Protein AF-A0A662FTA1-F1 (afdb_monomer_lite)

Radius of gyration: 18.42 Å; chains: 1; bounding box: 36×45×40 Å

pLDDT: mean 90.18, std 12.6, range [36.84, 98.56]

Structure (mmCIF, N/CA/C/O backbone):
data_AF-A0A662FTA1-F1
#
_entry.id   AF-A0A662FTA1-F1
#
loop_
_atom_site.group_PDB
_atom_site.id
_atom_site.type_symbol
_atom_site.label_atom_id
_atom_site.label_alt_id
_atom_site.label_comp_id
_atom_site.label_asym_id
_atom_site.label_entity_id
_atom_site.label_seq_id
_atom_site.pdbx_PDB_ins_code
_atom_site.Cartn_x
_atom_site.Cartn_y
_atom_site.Cartn_z
_atom_site.occupancy
_atom_site.B_iso_or_equiv
_atom_site.auth_seq_id
_atom_site.auth_comp_id
_atom_site.auth_asym_id
_atom_site.auth_atom_id
_atom_site.pdbx_PDB_model_num
ATOM 1 N N . MET A 1 1 ? -20.095 -30.021 5.613 1.00 36.84 1 MET A N 1
ATOM 2 C CA . MET A 1 1 ? -18.694 -29.685 5.271 1.00 36.84 1 MET A CA 1
ATOM 3 C C . MET A 1 1 ? -18.689 -28.306 4.636 1.00 36.84 1 MET A C 1
ATOM 5 O O . MET A 1 1 ? -19.484 -28.054 3.738 1.00 36.84 1 MET A O 1
ATOM 9 N N . SER A 1 2 ? -17.959 -27.379 5.250 1.00 44.38 2 SER A N 1
ATOM 10 C CA . SER A 1 2 ? -18.121 -25.930 5.116 1.00 44.38 2 SER A CA 1
ATOM 11 C C . SER A 1 2 ? -17.813 -25.423 3.706 1.00 44.38 2 SER A C 1
ATOM 13 O O . SER A 1 2 ? -16.732 -25.629 3.166 1.00 44.38 2 SER A O 1
ATOM 15 N N . LYS A 1 3 ? -18.778 -24.705 3.123 1.00 49.00 3 LYS A N 1
ATOM 16 C CA . LYS A 1 3 ? -18.574 -23.898 1.919 1.00 49.00 3 LYS A CA 1
ATOM 17 C C . LYS A 1 3 ? -17.604 -22.771 2.271 1.00 49.00 3 LYS A C 1
ATOM 19 O O . LYS A 1 3 ? -17.977 -21.851 2.999 1.00 49.00 3 LYS A O 1
ATOM 24 N N . ILE A 1 4 ? -16.372 -22.841 1.777 1.00 54.97 4 ILE A N 1
ATOM 25 C CA . ILE A 1 4 ? -15.437 -21.716 1.816 1.00 54.97 4 ILE A CA 1
ATOM 26 C C . ILE A 1 4 ? -16.084 -20.591 1.000 1.00 54.97 4 ILE A C 1
ATOM 28 O O . ILE A 1 4 ? -16.143 -20.650 -0.225 1.00 54.97 4 ILE A O 1
ATOM 32 N N . LYS A 1 5 ? -16.627 -19.570 1.670 1.00 53.84 5 LYS A N 1
ATOM 33 C CA . LYS A 1 5 ? -16.958 -18.301 1.015 1.00 53.84 5 LYS A CA 1
ATOM 34 C C . LYS A 1 5 ? -15.632 -17.592 0.737 1.00 53.84 5 LYS A C 1
ATOM 36 O O . LYS A 1 5 ? -15.193 -16.784 1.554 1.00 53.84 5 LYS A O 1
ATOM 41 N N . SER A 1 6 ? -14.977 -17.914 -0.378 1.00 57.22 6 SER A N 1
ATOM 42 C CA . SER A 1 6 ? -13.753 -17.233 -0.817 1.00 57.22 6 SER A CA 1
ATOM 43 C C . SER A 1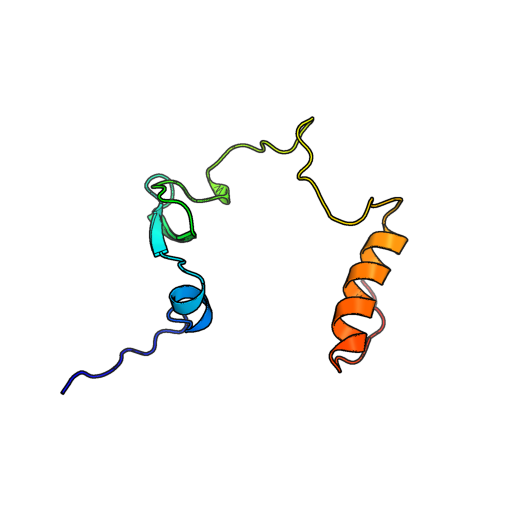 6 ? -14.108 -15.837 -1.332 1.00 57.22 6 SER A C 1
ATOM 45 O O . SER A 1 6 ? -14.196 -15.571 -2.528 1.00 57.22 6 SER A O 1
ATOM 47 N N . THR A 1 7 ? -14.410 -14.926 -0.413 1.00 72.38 7 THR A N 1
ATOM 48 C CA . THR A 1 7 ? -14.478 -13.506 -0.754 1.00 72.38 7 THR A CA 1
ATOM 49 C C . THR A 1 7 ? -13.071 -13.037 -1.109 1.00 72.38 7 THR A C 1
ATOM 51 O O . THR A 1 7 ? -12.136 -13.445 -0.424 1.00 72.38 7 THR A O 1
ATOM 54 N N . ILE A 1 8 ? -12.930 -12.111 -2.062 1.00 76.94 8 ILE A N 1
ATOM 55 C CA . ILE A 1 8 ? -11.651 -11.475 -2.454 1.00 76.94 8 ILE A CA 1
ATOM 56 C C . ILE A 1 8 ? -10.852 -10.860 -1.287 1.00 76.94 8 ILE A C 1
ATOM 58 O O . ILE A 1 8 ? -9.711 -10.452 -1.452 1.00 76.94 8 ILE A O 1
ATOM 62 N N . TYR A 1 9 ? -11.461 -10.757 -0.106 1.00 81.75 9 TYR A N 1
ATOM 63 C CA . TYR A 1 9 ? -10.846 -10.222 1.099 1.00 81.75 9 TYR A CA 1
ATOM 64 C C . TYR A 1 9 ? -10.045 -11.251 1.896 1.00 81.75 9 TYR A C 1
ATOM 66 O O . TYR A 1 9 ? -9.231 -10.838 2.711 1.00 81.75 9 TYR A O 1
ATOM 74 N N . TRP A 1 10 ? -10.272 -12.555 1.715 1.00 83.12 10 TRP A N 1
ATOM 75 C CA . TRP A 1 10 ? -9.513 -13.585 2.426 1.00 83.12 10 TRP A CA 1
ATOM 76 C C . TRP A 1 10 ? -8.275 -13.943 1.612 1.00 83.12 10 TRP A C 1
ATOM 78 O O . TRP A 1 10 ? -8.377 -14.610 0.588 1.00 83.12 10 TRP A O 1
ATOM 88 N N . ILE A 1 11 ? -7.126 -13.449 2.070 1.00 88.12 11 ILE A N 1
ATOM 89 C CA . ILE A 1 11 ? -5.823 -13.619 1.428 1.00 88.12 11 ILE A CA 1
ATOM 90 C C . ILE A 1 11 ? -4.943 -14.418 2.390 1.00 88.12 11 ILE A C 1
ATOM 92 O O . ILE A 1 11 ? -4.745 -13.988 3.528 1.00 88.12 11 ILE A O 1
ATOM 96 N N . ASP A 1 12 ? -4.405 -15.554 1.945 1.00 90.94 12 ASP A N 1
ATOM 97 C CA . ASP A 1 12 ? -3.605 -16.443 2.804 1.00 90.94 12 ASP A CA 1
ATOM 98 C C . ASP A 1 12 ? -2.389 -15.726 3.401 1.00 90.94 12 ASP A C 1
ATOM 100 O O . ASP A 1 12 ? -2.145 -15.835 4.602 1.00 90.94 12 ASP A O 1
ATOM 104 N N . LEU A 1 13 ? -1.734 -14.859 2.617 1.00 92.75 13 LEU A N 1
ATOM 105 C CA . LEU A 1 13 ? -0.631 -14.008 3.077 1.00 92.75 13 LEU A CA 1
ATOM 106 C C . LEU A 1 13 ? -0.986 -13.220 4.347 1.00 92.75 13 LEU A C 1
ATOM 108 O O . LEU A 1 13 ? -0.150 -13.062 5.229 1.00 92.75 13 LEU A O 1
ATOM 112 N N . PHE A 1 14 ? -2.213 -12.709 4.462 1.00 93.44 14 PHE A N 1
ATOM 113 C CA . PHE A 1 14 ? -2.618 -11.930 5.632 1.00 93.44 14 PHE A CA 1
ATOM 114 C C . PHE A 1 14 ? -2.688 -12.805 6.876 1.00 93.44 14 PHE A C 1
ATOM 116 O O . PHE A 1 14 ? -2.155 -12.425 7.916 1.00 93.44 14 PHE A O 1
ATOM 123 N N . LYS A 1 15 ? -3.255 -14.006 6.754 1.00 88.69 15 LYS A N 1
ATOM 124 C CA . LYS A 1 15 ? -3.285 -14.977 7.848 1.00 88.69 15 LYS A CA 1
ATOM 125 C C . LYS A 1 15 ? -1.871 -15.408 8.243 1.00 88.69 15 LYS A C 1
ATOM 127 O O . LYS A 1 15 ? -1.537 -15.388 9.423 1.00 88.69 15 LYS A O 1
ATOM 132 N N . GLU A 1 16 ? -1.040 -15.757 7.264 1.00 94.50 16 GLU A N 1
ATOM 133 C CA . GLU A 1 16 ? 0.345 -16.195 7.479 1.00 94.50 16 GLU A CA 1
ATOM 134 C C . GLU A 1 16 ? 1.212 -15.115 8.136 1.00 94.50 16 GLU A C 1
ATOM 136 O O . GLU A 1 16 ? 2.088 -15.423 8.941 1.00 94.50 16 GLU A O 1
ATOM 141 N N . ARG A 1 17 ? 0.966 -13.841 7.812 1.00 95.69 17 ARG A N 1
ATOM 142 C CA . ARG A 1 17 ? 1.714 -12.695 8.347 1.00 95.69 17 ARG A CA 1
ATOM 143 C C . ARG A 1 17 ? 1.074 -12.065 9.591 1.00 95.69 17 ARG A C 1
ATOM 145 O O . ARG A 1 17 ? 1.545 -11.020 10.029 1.00 95.69 17 ARG A O 1
ATOM 152 N N . GLY A 1 18 ? 0.034 -12.679 10.163 1.00 95.19 18 GLY A N 1
ATOM 153 C CA . GLY A 1 18 ? -0.577 -12.241 11.424 1.00 95.19 18 GLY A CA 1
ATOM 154 C C . GLY A 1 18 ? -1.480 -11.008 11.320 1.00 95.19 18 GLY A C 1
ATOM 155 O O . GLY A 1 18 ? -1.720 -10.334 12.318 1.00 95.19 18 GLY A O 1
ATOM 156 N N . PHE A 1 19 ? -1.986 -10.691 10.130 1.00 96.06 19 PHE A N 1
ATOM 157 C CA . PHE A 1 19 ? -2.974 -9.631 9.961 1.00 96.06 19 PHE A CA 1
ATOM 158 C C . PHE A 1 19 ? -4.351 -10.085 10.451 1.00 96.06 19 PHE A C 1
ATOM 160 O O . PHE A 1 19 ? -4.843 -11.161 10.105 1.00 96.06 19 PHE A O 1
ATOM 167 N N . ASN A 1 20 ? -5.018 -9.191 11.172 1.00 94.31 20 ASN A N 1
ATOM 168 C CA . ASN A 1 20 ? -6.395 -9.329 11.616 1.00 94.31 20 ASN A CA 1
ATOM 169 C C . ASN A 1 20 ? -7.294 -8.342 10.866 1.00 94.31 20 ASN A C 1
ATOM 171 O O . ASN A 1 20 ? -6.865 -7.25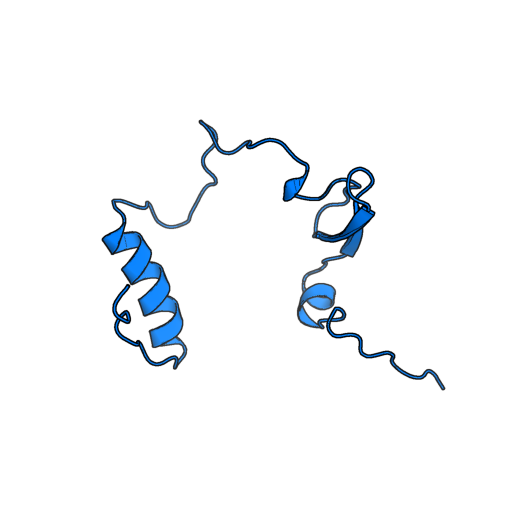8 10.458 1.00 94.31 20 ASN A O 1
ATOM 175 N N . ARG A 1 21 ? -8.560 -8.722 10.674 1.00 94.38 21 ARG A N 1
ATOM 176 C CA . ARG A 1 21 ? -9.556 -7.886 9.998 1.00 94.38 21 ARG A CA 1
ATOM 177 C C . ARG A 1 21 ? -10.439 -7.185 11.022 1.00 94.38 21 ARG A C 1
ATOM 179 O O . ARG A 1 21 ? -11.168 -7.842 11.760 1.00 94.38 21 ARG A O 1
ATOM 186 N N . PHE A 1 22 ? -10.444 -5.858 10.992 1.00 95.69 22 PHE A N 1
ATOM 187 C CA . PHE A 1 22 ? -11.217 -5.006 11.897 1.00 95.69 22 PHE A CA 1
ATOM 188 C C . PHE A 1 22 ? -12.259 -4.186 11.133 1.00 95.69 22 PHE A C 1
ATOM 190 O O . PHE A 1 22 ? -12.197 -4.062 9.906 1.00 95.69 22 PHE A O 1
ATOM 197 N N . LYS A 1 23 ? -13.222 -3.606 11.857 1.00 97.38 23 LYS A N 1
ATOM 198 C CA . LYS A 1 23 ? -14.181 -2.625 11.331 1.00 97.38 23 LYS A CA 1
ATOM 199 C C . LYS A 1 23 ? -13.926 -1.278 11.999 1.00 97.38 23 LYS A C 1
ATOM 201 O O . LYS A 1 23 ? -13.976 -1.184 13.219 1.00 97.38 23 LYS A O 1
ATOM 206 N N . CYS A 1 24 ? -13.666 -0.242 11.205 1.00 98.19 24 CYS A N 1
ATOM 207 C CA . CYS A 1 24 ? -13.373 1.093 11.719 1.00 98.19 24 CYS A CA 1
ATOM 208 C C . CYS A 1 24 ? -14.607 1.701 12.398 1.00 98.19 24 CYS A C 1
ATOM 210 O O . CYS A 1 24 ? -15.656 1.817 11.758 1.00 98.19 24 CYS A O 1
ATOM 212 N N . ARG A 1 25 ? -14.484 2.165 13.649 1.00 98.31 25 ARG A N 1
ATOM 213 C CA . ARG A 1 25 ? -15.605 2.790 14.372 1.00 98.31 25 ARG A CA 1
ATOM 214 C C . ARG A 1 25 ? -16.030 4.151 13.810 1.00 98.31 25 ARG A C 1
ATOM 216 O O . ARG A 1 25 ? -17.157 4.565 14.040 1.00 98.31 25 ARG A O 1
ATOM 223 N N . ARG A 1 26 ? -15.143 4.855 13.089 1.00 97.88 26 ARG A N 1
ATOM 224 C CA . ARG A 1 26 ? -15.419 6.192 12.521 1.00 97.88 26 ARG A CA 1
ATOM 225 C C . ARG A 1 26 ? -16.131 6.132 11.173 1.00 97.88 26 ARG A C 1
ATOM 227 O O . ARG A 1 26 ? -17.122 6.821 10.985 1.00 97.88 26 ARG A O 1
ATOM 234 N N . CYS A 1 27 ? -15.632 5.323 10.236 1.00 97.94 27 CYS A N 1
ATOM 235 C CA . CYS A 1 27 ? -16.159 5.280 8.865 1.00 97.94 27 CYS A CA 1
ATOM 236 C C . CYS A 1 27 ? -16.896 3.978 8.512 1.00 97.94 27 CYS A C 1
ATOM 238 O O . CYS A 1 27 ? -17.417 3.849 7.407 1.00 97.94 27 CYS A O 1
ATOM 240 N N . GLY A 1 28 ? -16.906 2.981 9.403 1.00 97.19 28 GLY A N 1
ATOM 241 C CA . GLY A 1 28 ? -17.597 1.705 9.199 1.00 97.19 28 GLY A CA 1
ATOM 242 C C . GLY A 1 28 ? -16.943 0.744 8.198 1.00 97.19 28 GLY A C 1
ATOM 243 O O . GLY A 1 28 ? -17.428 -0.381 8.055 1.00 97.19 28 GLY A O 1
ATOM 244 N N . ARG A 1 29 ? -15.855 1.139 7.519 1.00 96.56 29 ARG A N 1
ATOM 245 C CA . ARG A 1 29 ? -15.125 0.291 6.559 1.00 96.56 29 ARG A CA 1
ATOM 246 C C . ARG A 1 29 ? -14.328 -0.802 7.270 1.00 96.56 29 ARG A C 1
ATOM 248 O O . ARG A 1 29 ? -13.824 -0.599 8.375 1.00 96.56 29 ARG A O 1
ATOM 255 N N . TYR A 1 30 ? -14.182 -1.947 6.607 1.00 94.88 30 TYR A N 1
ATOM 256 C CA . TYR A 1 30 ? -13.284 -3.009 7.056 1.00 94.88 30 TYR A CA 1
ATOM 257 C C . TYR A 1 30 ? -11.856 -2.741 6.590 1.00 94.88 30 TYR A C 1
ATOM 259 O O . TYR A 1 30 ? -11.656 -2.305 5.458 1.00 94.88 30 TYR A O 1
ATOM 267 N N . PHE A 1 31 ? -10.877 -3.051 7.433 1.00 95.62 31 PHE A N 1
ATOM 268 C CA . PHE A 1 31 ? -9.456 -2.920 7.114 1.00 95.62 31 PHE A CA 1
ATOM 269 C C . PHE A 1 31 ? -8.649 -4.050 7.762 1.00 95.62 31 PHE A C 1
ATOM 271 O O . PHE A 1 31 ? -9.142 -4.736 8.660 1.00 95.62 31 PHE A O 1
ATOM 278 N N . TRP A 1 32 ? -7.427 -4.251 7.275 1.00 95.38 32 TRP A N 1
ATOM 279 C CA . TRP A 1 32 ? -6.482 -5.237 7.794 1.00 95.38 32 TRP A CA 1
ATOM 280 C C . TRP A 1 32 ? -5.372 -4.533 8.568 1.00 95.38 32 TRP A C 1
ATOM 282 O O . TRP A 1 32 ? -4.869 -3.506 8.116 1.00 95.38 32 TRP A O 1
ATOM 292 N N . SER A 1 33 ? -5.001 -5.074 9.724 1.00 95.81 33 SER A N 1
ATOM 293 C CA . SER A 1 33 ? -3.920 -4.548 10.561 1.00 95.81 33 SER A CA 1
ATOM 294 C C . SER A 1 33 ? -3.236 -5.684 11.313 1.00 95.81 33 SER A C 1
ATOM 296 O O . SER A 1 33 ? -3.890 -6.657 11.687 1.00 95.81 33 SER A O 1
ATOM 298 N N . ILE A 1 34 ? -1.926 -5.565 11.526 1.00 95.88 34 ILE A N 1
ATOM 299 C CA . ILE A 1 34 ? -1.184 -6.455 12.431 1.00 95.88 34 ILE A CA 1
ATOM 300 C C . ILE A 1 34 ? -1.483 -6.054 13.880 1.00 95.88 34 ILE A C 1
ATOM 302 O O . ILE A 1 34 ? -1.808 -6.899 14.706 1.00 95.88 34 ILE A O 1
ATOM 306 N N . GLU A 1 35 ? -1.425 -4.753 14.171 1.00 95.38 35 GLU A N 1
ATOM 307 C CA . GLU A 1 35 ? -1.757 -4.206 15.485 1.00 95.38 35 GLU A CA 1
ATOM 308 C C . GLU A 1 35 ? -3.272 -4.165 15.695 1.00 95.38 35 GLU A C 1
ATOM 310 O O . GLU A 1 35 ? -4.035 -3.834 14.779 1.00 95.38 35 GLU A O 1
ATOM 315 N N . GLU A 1 36 ? -3.706 -4.459 16.918 1.00 96.00 36 GLU A N 1
ATOM 316 C CA . GLU A 1 36 ? -5.104 -4.329 17.314 1.00 96.00 36 GLU A CA 1
ATOM 317 C C . GLU A 1 36 ? -5.514 -2.851 17.367 1.00 96.00 36 GLU A C 1
ATOM 319 O O . GLU A 1 36 ? -4.913 -2.038 18.069 1.00 96.00 36 GLU A O 1
ATOM 324 N N . THR A 1 37 ? -6.539 -2.479 16.597 1.00 95.88 37 THR A N 1
ATOM 325 C CA . THR A 1 37 ? -7.050 -1.105 16.566 1.00 95.88 37 THR A CA 1
ATOM 326 C C . THR A 1 37 ? -8.475 -1.054 16.014 1.00 95.88 37 THR A C 1
ATOM 328 O O . THR A 1 37 ? -8.842 -1.816 15.121 1.00 95.88 37 THR A O 1
ATOM 331 N N . ASP A 1 38 ? -9.287 -0.122 16.517 1.00 96.50 38 ASP A N 1
ATOM 332 C CA . ASP A 1 38 ? -10.669 0.122 16.086 1.00 96.50 38 ASP A CA 1
ATOM 333 C C . ASP A 1 38 ? -10.792 1.296 15.088 1.00 96.50 38 ASP A C 1
ATOM 335 O O . ASP A 1 38 ? -11.897 1.645 14.664 1.00 96.50 38 ASP A O 1
ATOM 339 N N . ILE A 1 39 ? -9.670 1.904 14.678 1.00 97.38 39 ILE A N 1
ATOM 340 C CA . ILE A 1 39 ? -9.607 3.039 13.742 1.00 97.38 39 ILE A CA 1
ATOM 341 C C . ILE A 1 39 ? -8.659 2.712 12.578 1.00 97.38 39 ILE A C 1
ATOM 343 O O . ILE A 1 39 ? -7.487 2.407 12.793 1.00 97.38 39 ILE A O 1
ATOM 347 N N . CYS A 1 40 ? -9.135 2.836 11.334 1.00 96.88 40 CYS A N 1
ATOM 348 C CA . CYS A 1 40 ? -8.315 2.623 10.134 1.00 96.88 40 CYS A CA 1
ATOM 349 C C . CYS A 1 40 ? -7.318 3.767 9.879 1.00 96.88 40 CYS A C 1
ATOM 351 O O . CYS A 1 40 ? -7.518 4.882 10.360 1.00 96.88 40 CYS A O 1
ATOM 353 N N . GLY A 1 41 ? -6.296 3.514 9.051 1.00 94.69 41 GLY A N 1
ATOM 354 C CA . GLY A 1 41 ? -5.267 4.501 8.684 1.00 94.69 41 GLY A CA 1
ATOM 355 C C . GLY A 1 41 ? -5.832 5.825 8.157 1.00 94.69 41 GLY A C 1
ATOM 356 O O . GLY A 1 41 ? -5.465 6.875 8.665 1.00 94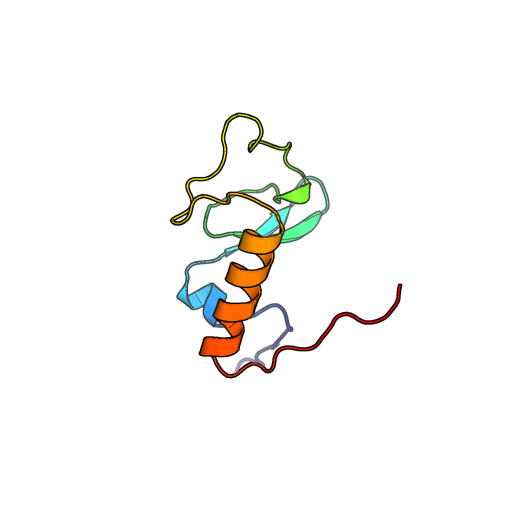.69 41 GLY A O 1
ATOM 357 N N . ASP A 1 42 ? -6.816 5.776 7.253 1.00 95.69 42 ASP A N 1
ATOM 358 C CA . ASP A 1 42 ? -7.414 6.980 6.640 1.00 95.69 42 ASP A CA 1
ATOM 359 C C . ASP A 1 42 ? -8.241 7.849 7.606 1.00 95.69 42 ASP A C 1
ATOM 361 O O . ASP A 1 42 ? -8.640 8.959 7.268 1.00 95.69 42 ASP A O 1
ATOM 365 N N . CYS A 1 43 ? -8.575 7.336 8.794 1.00 97.00 43 CYS A N 1
ATOM 366 C CA . CYS A 1 43 ? -9.327 8.074 9.815 1.00 97.00 43 CYS A CA 1
ATOM 367 C C . CYS A 1 43 ? -8.430 8.610 10.940 1.00 97.00 43 CYS A C 1
ATOM 369 O O . CYS A 1 43 ? -8.954 9.181 11.907 1.00 97.00 43 CYS A O 1
ATOM 371 N N . LYS A 1 44 ? -7.113 8.389 10.835 1.00 93.94 44 LYS A N 1
ATOM 372 C CA . LYS A 1 44 ? -6.085 8.940 11.721 1.00 93.94 44 LYS A CA 1
ATOM 373 C C . LYS A 1 44 ? -5.486 10.193 11.081 1.00 93.94 44 LYS A C 1
ATOM 375 O O . LYS A 1 44 ? -5.492 10.350 9.865 1.00 93.94 44 LYS A O 1
ATOM 380 N N . GLU A 1 45 ? -4.977 11.084 11.918 1.00 94.50 45 GLU A N 1
ATOM 381 C CA . GLU A 1 45 ? -4.213 12.2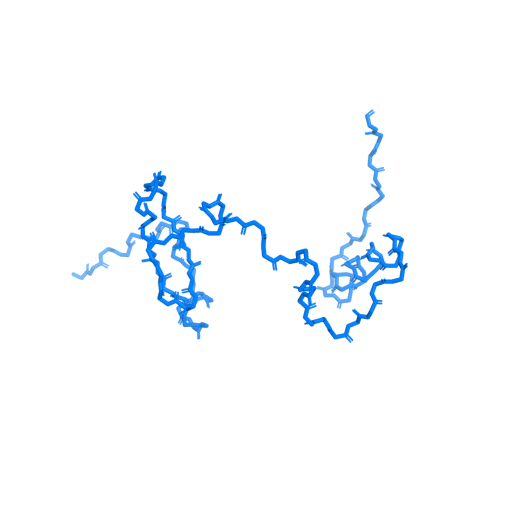43 11.459 1.00 94.50 45 GLU A CA 1
ATOM 382 C C . GLU A 1 45 ? -2.825 11.819 10.965 1.00 94.50 45 GLU A C 1
ATOM 384 O O . GLU A 1 45 ? -2.300 10.767 11.346 1.00 94.50 45 GLU A O 1
ATOM 389 N N . TYR A 1 46 ? -2.213 12.651 10.123 1.00 94.19 46 TYR A N 1
ATOM 390 C CA . TYR A 1 46 ? -0.857 12.414 9.643 1.00 94.19 46 TYR A CA 1
ATOM 391 C C . TYR A 1 46 ? 0.153 12.546 10.780 1.00 94.19 46 TYR A C 1
ATOM 393 O O . TYR A 1 46 ? 0.307 13.607 11.377 1.00 94.19 46 TYR A O 1
ATOM 401 N N . ASN A 1 47 ? 0.885 11.464 11.039 1.00 91.62 47 ASN A N 1
ATOM 402 C CA . ASN A 1 47 ? 1.882 11.386 12.105 1.00 91.62 47 ASN A CA 1
ATOM 403 C C . ASN A 1 47 ? 3.329 11.331 11.590 1.00 91.62 47 ASN A C 1
ATOM 405 O O . ASN A 1 47 ? 4.241 11.171 12.395 1.00 91.62 47 ASN A O 1
ATOM 409 N N . PHE A 1 48 ? 3.543 11.425 10.274 1.00 91.31 48 PHE A N 1
ATOM 410 C CA . PHE A 1 48 ? 4.868 11.329 9.650 1.00 91.31 48 PHE A CA 1
ATOM 411 C C . PHE A 1 48 ? 5.597 12.679 9.564 1.00 91.31 48 PHE A C 1
ATOM 413 O O . PHE A 1 48 ? 6.804 12.723 9.330 1.00 91.31 48 PHE A O 1
ATOM 420 N N . ILE A 1 49 ? 4.898 13.802 9.760 1.00 92.06 49 ILE A N 1
ATOM 421 C CA . ILE A 1 49 ? 5.507 15.139 9.743 1.00 92.06 49 ILE A CA 1
ATOM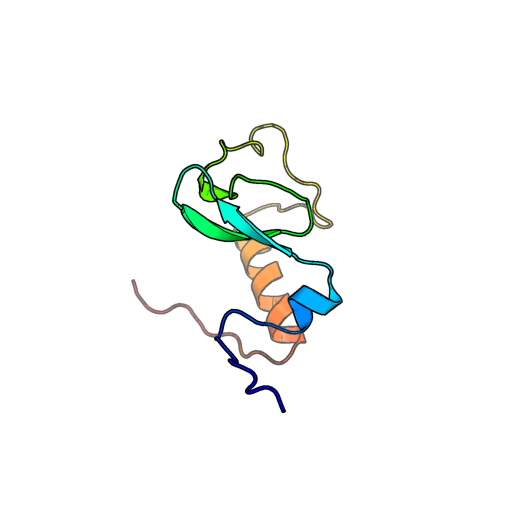 422 C C . ILE A 1 49 ? 6.441 15.262 10.953 1.00 92.06 49 ILE A C 1
ATOM 424 O O . ILE A 1 49 ? 5.992 15.151 12.090 1.00 92.06 49 ILE A O 1
ATOM 428 N N . LYS A 1 50 ? 7.738 15.496 10.705 1.00 89.75 50 LYS A N 1
ATOM 429 C CA . LYS A 1 50 ? 8.821 15.487 11.718 1.00 89.75 50 LYS A CA 1
ATOM 430 C C . LYS A 1 50 ? 9.032 14.136 12.423 1.00 89.75 50 LYS A C 1
ATOM 432 O O . LYS A 1 50 ? 9.768 14.065 13.401 1.00 89.75 50 LYS A O 1
ATOM 437 N N . ASN A 1 51 ? 8.422 13.073 11.911 1.00 89.38 51 ASN A N 1
ATOM 438 C CA . ASN A 1 51 ? 8.550 11.708 12.408 1.00 89.38 51 ASN A CA 1
ATOM 439 C C . ASN A 1 51 ? 8.570 10.754 11.206 1.00 89.38 51 ASN A C 1
ATOM 441 O O . ASN A 1 51 ? 7.718 9.880 11.042 1.00 89.38 51 ASN A O 1
ATOM 445 N N . THR A 1 52 ? 9.517 11.003 10.300 1.00 86.31 52 THR A N 1
ATOM 446 C CA . THR A 1 52 ? 9.680 10.222 9.076 1.00 86.31 52 THR A CA 1
ATOM 447 C C . THR A 1 52 ? 9.939 8.756 9.437 1.00 86.31 52 THR A C 1
ATOM 449 O O . THR A 1 52 ? 10.858 8.485 10.218 1.00 86.31 52 THR A O 1
ATOM 452 N N . PRO A 1 53 ? 9.163 7.798 8.894 1.00 84.81 53 PRO A N 1
ATOM 453 C CA . PRO A 1 53 ? 9.410 6.380 9.118 1.00 84.81 53 PRO A CA 1
ATOM 454 C C . PRO A 1 53 ? 10.837 6.003 8.723 1.00 84.81 53 PRO A C 1
ATOM 456 O O . PRO A 1 53 ? 11.326 6.422 7.676 1.00 84.81 53 PRO A O 1
ATOM 459 N N . ARG A 1 54 ? 11.500 5.182 9.542 1.00 79.94 54 ARG A N 1
ATOM 460 C CA . ARG A 1 54 ? 12.835 4.677 9.203 1.00 79.94 54 ARG A CA 1
ATOM 461 C C . ARG A 1 54 ? 12.743 3.750 7.994 1.00 79.94 54 ARG A C 1
ATOM 463 O O . ARG A 1 54 ? 12.137 2.682 8.074 1.00 79.94 54 ARG A O 1
ATOM 470 N N . THR A 1 55 ? 13.378 4.139 6.899 1.00 81.00 55 THR A N 1
ATOM 471 C CA . THR A 1 55 ? 13.566 3.309 5.707 1.00 81.00 55 THR A CA 1
ATOM 472 C C . THR A 1 55 ? 14.979 2.724 5.690 1.00 81.00 55 THR A C 1
ATOM 474 O O . THR A 1 55 ? 15.871 3.184 6.396 1.00 81.00 55 THR A O 1
ATOM 477 N N . LYS A 1 56 ? 15.191 1.661 4.903 1.00 81.19 56 LYS A N 1
ATOM 478 C CA . LYS A 1 56 ? 16.532 1.075 4.691 1.00 81.19 56 LYS A CA 1
ATOM 479 C C . LYS A 1 56 ? 17.390 1.877 3.707 1.00 81.19 56 LYS A C 1
ATOM 481 O O . LYS A 1 56 ? 18.570 1.589 3.566 1.00 81.19 56 LYS A O 1
ATOM 486 N N . VAL A 1 57 ? 16.767 2.806 2.990 1.00 82.31 57 VAL A N 1
ATOM 487 C CA . VAL A 1 57 ? 17.370 3.610 1.932 1.00 82.31 57 VAL A CA 1
ATOM 488 C C . VAL A 1 57 ? 16.930 5.048 2.149 1.00 82.31 57 VAL A C 1
ATOM 490 O O . VAL A 1 57 ? 15.739 5.293 2.367 1.00 82.31 57 VAL A O 1
ATOM 493 N N . ASP A 1 58 ? 17.882 5.971 2.087 1.00 82.94 58 ASP A N 1
ATOM 494 C CA . ASP A 1 58 ? 17.603 7.400 2.104 1.00 82.94 58 ASP A CA 1
ATOM 495 C C . ASP A 1 58 ? 17.154 7.843 0.711 1.00 82.94 58 ASP A C 1
ATOM 497 O O . ASP A 1 58 ? 17.831 7.610 -0.293 1.00 82.94 58 ASP A O 1
ATOM 501 N N . ILE A 1 59 ? 15.980 8.467 0.646 1.00 85.44 59 ILE A N 1
ATOM 502 C CA . ILE A 1 59 ? 15.425 8.981 -0.605 1.00 85.44 59 ILE A CA 1
ATOM 503 C C . ILE A 1 59 ? 16.033 10.362 -0.848 1.00 85.44 59 ILE A C 1
ATOM 505 O O . ILE A 1 59 ? 15.742 11.310 -0.121 1.00 85.44 59 ILE A O 1
ATOM 509 N N . THR A 1 60 ? 16.881 10.463 -1.866 1.00 85.81 60 THR A N 1
ATOM 510 C CA . THR A 1 60 ? 17.581 11.706 -2.227 1.00 85.81 60 THR A CA 1
ATOM 511 C C . THR A 1 60 ? 16.705 12.643 -3.051 1.00 85.81 60 THR A C 1
ATOM 513 O O . THR A 1 60 ? 16.731 13.853 -2.847 1.00 85.81 60 THR A O 1
ATOM 516 N N . ASP A 1 61 ? 15.915 12.080 -3.968 1.00 93.38 61 ASP A N 1
ATOM 517 C CA . ASP A 1 61 ? 15.072 12.803 -4.916 1.00 93.38 61 ASP A CA 1
ATOM 518 C C . ASP A 1 61 ? 13.981 11.884 -5.511 1.00 93.38 61 ASP A C 1
ATOM 520 O O . ASP A 1 61 ? 13.893 10.686 -5.217 1.00 93.38 61 ASP A O 1
ATOM 524 N N . MET A 1 62 ? 13.112 12.467 -6.342 1.00 94.94 62 MET A N 1
ATOM 525 C CA . MET A 1 62 ? 11.964 11.771 -6.931 1.00 94.94 62 MET A CA 1
ATOM 526 C C . MET A 1 62 ? 12.342 10.770 -8.026 1.00 94.94 62 MET A C 1
ATOM 528 O O . MET A 1 62 ? 11.606 9.802 -8.232 1.00 94.94 62 MET A O 1
ATOM 532 N N . ASP A 1 63 ? 13.447 10.995 -8.738 1.00 95.88 63 ASP A N 1
ATOM 533 C CA . ASP A 1 63 ? 13.900 10.086 -9.789 1.00 95.88 63 ASP A CA 1
ATOM 534 C C . ASP A 1 63 ? 14.528 8.843 -9.159 1.00 95.88 63 ASP A C 1
ATOM 536 O O . ASP A 1 63 ? 14.185 7.726 -9.544 1.00 95.88 63 ASP A O 1
ATOM 540 N N . HIS A 1 64 ? 15.318 9.015 -8.098 1.00 94.62 64 HIS A N 1
ATOM 541 C CA . HIS A 1 64 ? 15.837 7.921 -7.287 1.00 94.62 64 HIS A CA 1
ATOM 542 C C . HIS A 1 64 ? 14.705 7.064 -6.699 1.00 94.62 64 HIS A C 1
ATOM 544 O O . HIS A 1 64 ? 14.728 5.842 -6.850 1.00 94.62 64 HIS A O 1
ATOM 550 N N . LEU A 1 65 ? 13.663 7.667 -6.106 1.00 93.88 65 LEU A N 1
ATOM 551 C CA . LEU A 1 65 ? 12.504 6.906 -5.612 1.00 93.88 65 LEU A CA 1
ATOM 552 C C . LEU A 1 65 ? 11.818 6.106 -6.730 1.00 93.88 65 LEU A C 1
ATOM 554 O O . LEU A 1 65 ? 11.418 4.956 -6.522 1.00 93.88 65 LEU A O 1
ATOM 558 N N . ARG A 1 66 ? 11.681 6.708 -7.918 1.00 96.44 66 ARG A N 1
ATOM 559 C CA . ARG A 1 66 ? 11.091 6.039 -9.081 1.00 96.44 66 ARG A CA 1
ATOM 560 C C . ARG A 1 66 ? 11.926 4.831 -9.498 1.00 96.44 66 ARG A C 1
ATOM 562 O O . ARG A 1 66 ? 11.360 3.758 -9.690 1.00 96.44 66 ARG A O 1
ATOM 569 N N . GLU A 1 67 ? 13.242 4.983 -9.597 1.00 96.38 67 GLU A N 1
ATOM 570 C CA . GLU A 1 67 ? 14.138 3.892 -9.989 1.00 96.38 67 GLU A CA 1
ATOM 571 C C . GLU A 1 67 ? 14.201 2.772 -8.946 1.00 96.38 67 GLU A C 1
ATOM 573 O O . GLU A 1 67 ? 14.221 1.603 -9.333 1.00 96.38 67 GLU A O 1
ATOM 578 N N . LEU A 1 68 ? 14.139 3.092 -7.644 1.00 95.44 68 LEU A N 1
ATOM 579 C CA . LEU A 1 68 ? 14.041 2.084 -6.578 1.00 95.44 68 LEU A CA 1
ATOM 580 C C . LEU A 1 68 ? 12.787 1.219 -6.737 1.00 95.44 68 LEU A C 1
ATOM 582 O O . LEU A 1 68 ? 12.845 -0.001 -6.584 1.00 95.44 68 LEU A O 1
ATOM 586 N N . TYR A 1 69 ? 11.650 1.843 -7.051 1.00 95.69 69 TYR A N 1
ATOM 587 C CA . TYR A 1 69 ? 10.400 1.125 -7.274 1.00 95.69 69 TYR A CA 1
ATOM 588 C C . TYR A 1 69 ? 10.456 0.271 -8.546 1.00 95.69 69 TYR A C 1
ATOM 590 O O . TYR A 1 69 ? 10.093 -0.903 -8.509 1.00 95.69 69 TYR A O 1
ATOM 598 N N . LEU A 1 70 ? 10.913 0.841 -9.666 1.00 97.94 70 LEU A N 1
ATOM 599 C CA . LEU A 1 70 ? 10.934 0.148 -10.957 1.00 97.94 70 LEU A CA 1
ATOM 600 C C . LEU A 1 70 ? 11.907 -1.037 -10.943 1.00 97.94 70 LEU A C 1
ATOM 602 O O . LEU A 1 70 ? 11.483 -2.160 -11.219 1.00 97.94 70 LEU A O 1
ATOM 606 N N . SER A 1 71 ? 13.147 -0.820 -10.495 1.00 97.12 71 SER A N 1
ATOM 607 C CA . SER A 1 71 ? 14.167 -1.875 -10.414 1.00 97.12 71 SER A CA 1
ATOM 608 C C . SER A 1 71 ? 13.721 -3.040 -9.526 1.00 97.12 71 SER A C 1
ATOM 610 O O . SER A 1 71 ? 13.906 -4.200 -9.891 1.00 97.12 71 SER A O 1
ATOM 612 N N . PHE A 1 72 ? 13.044 -2.761 -8.400 1.00 97.06 72 PHE A N 1
ATOM 613 C CA . PHE A 1 72 ? 12.529 -3.805 -7.504 1.00 97.06 72 PHE A CA 1
ATOM 614 C C . PHE A 1 72 ? 11.605 -4.799 -8.224 1.00 97.06 72 PHE A C 1
ATOM 616 O O . PHE A 1 72 ? 11.666 -6.005 -7.960 1.00 97.06 72 PHE A O 1
ATOM 623 N N . PHE A 1 73 ? 10.736 -4.316 -9.113 1.00 98.38 73 PHE A N 1
ATOM 624 C CA . PHE A 1 73 ? 9.835 -5.180 -9.875 1.00 98.38 73 PHE A CA 1
ATOM 625 C C . PHE A 1 73 ? 10.521 -5.783 -11.108 1.00 98.38 73 PHE A C 1
ATOM 627 O O . PHE A 1 73 ? 10.270 -6.951 -11.411 1.00 98.38 73 PHE A O 1
ATOM 634 N N . GLU A 1 74 ? 11.416 -5.052 -11.778 1.00 98.12 74 GLU A N 1
ATOM 635 C CA . GLU A 1 74 ? 12.199 -5.568 -12.914 1.00 98.12 74 GLU A CA 1
ATOM 636 C C . GLU A 1 74 ? 13.033 -6.796 -12.522 1.00 98.12 74 GLU A C 1
ATOM 638 O O . GLU A 1 74 ? 12.954 -7.837 -13.177 1.00 98.12 74 GLU A O 1
ATOM 643 N N . GLU A 1 75 ? 13.722 -6.744 -11.378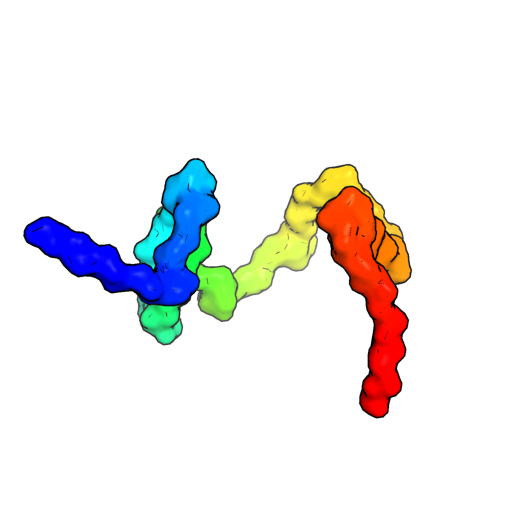 1.00 98.19 75 GLU A N 1
ATOM 644 C CA . GLU A 1 75 ? 14.480 -7.875 -10.814 1.00 98.19 75 GLU A CA 1
ATOM 645 C C . GLU A 1 75 ? 13.610 -9.107 -10.502 1.00 98.19 75 GLU A C 1
ATOM 647 O O . GLU A 1 75 ? 14.118 -10.221 -10.370 1.00 98.19 75 GLU A O 1
ATOM 652 N N . ARG A 1 76 ? 12.291 -8.921 -10.374 1.00 98.44 76 ARG A N 1
ATOM 653 C CA . ARG A 1 76 ? 11.303 -9.977 -10.090 1.00 98.44 76 ARG A CA 1
ATOM 654 C C . ARG A 1 76 ? 10.546 -10.430 -11.339 1.00 98.44 76 ARG A C 1
ATOM 656 O O . ARG A 1 76 ? 9.559 -11.153 -11.222 1.00 98.44 76 ARG A O 1
ATOM 663 N N . GLY A 1 77 ? 11.017 -10.035 -12.523 1.00 98.38 77 GLY A N 1
ATOM 664 C CA . GLY A 1 77 ? 10.490 -10.485 -13.810 1.00 98.38 77 GLY A CA 1
ATOM 665 C C . GLY A 1 77 ? 9.354 -9.631 -14.373 1.00 98.38 77 GLY A C 1
ATOM 666 O O . GLY A 1 77 ? 8.707 -10.048 -15.333 1.00 98.38 77 GLY A O 1
ATOM 667 N N . HIS A 1 78 ? 9.094 -8.448 -13.813 1.00 98.56 78 HIS A N 1
ATOM 668 C CA . HIS A 1 78 ? 8.141 -7.510 -14.404 1.00 98.56 78 HIS A CA 1
ATOM 669 C C . HIS A 1 78 ? 8.801 -6.682 -15.513 1.00 98.56 78 HIS A C 1
ATOM 671 O O . HIS A 1 78 ? 9.925 -6.214 -15.372 1.00 98.56 78 HIS A O 1
ATOM 677 N N . THR A 1 79 ? 8.088 -6.450 -16.615 1.00 98.19 79 THR A N 1
ATOM 678 C CA . THR A 1 79 ? 8.574 -5.587 -17.699 1.00 98.19 79 THR A CA 1
ATOM 679 C C . THR A 1 79 ? 8.303 -4.120 -17.387 1.00 98.19 79 THR A C 1
ATOM 681 O O . THR A 1 79 ? 7.163 -3.735 -17.117 1.00 98.19 79 THR A O 1
ATOM 684 N N . ARG A 1 80 ? 9.334 -3.280 -17.481 1.00 98.06 80 ARG A N 1
ATOM 685 C CA . ARG A 1 80 ? 9.190 -1.826 -17.398 1.00 98.06 80 ARG A CA 1
ATOM 686 C C . ARG A 1 80 ? 8.481 -1.270 -18.626 1.00 98.06 80 ARG A C 1
ATOM 688 O O . ARG A 1 80 ? 8.804 -1.607 -19.762 1.00 98.06 80 ARG A O 1
ATOM 695 N N . VAL A 1 81 ? 7.531 -0.374 -18.384 1.00 97.62 81 VAL A N 1
ATOM 696 C CA . VAL A 1 81 ? 6.749 0.297 -19.425 1.00 97.62 81 VAL A CA 1
ATOM 697 C C . VAL A 1 81 ? 6.915 1.803 -19.271 1.00 97.62 81 VAL A C 1
ATOM 699 O O . VAL A 1 81 ? 6.827 2.340 -18.167 1.00 97.62 81 VAL A O 1
ATOM 702 N N . ASN A 1 82 ? 7.162 2.491 -20.385 1.00 96.81 82 ASN A N 1
ATOM 703 C CA . ASN A 1 82 ? 7.260 3.946 -20.398 1.00 96.81 82 ASN A CA 1
ATOM 704 C C . ASN A 1 82 ? 5.905 4.592 -20.095 1.00 96.81 82 ASN A C 1
ATOM 706 O O . ASN A 1 82 ? 4.851 4.050 -20.432 1.00 96.81 82 ASN A O 1
ATOM 710 N N . ARG A 1 83 ? 5.934 5.776 -19.472 1.00 96.75 83 ARG A N 1
ATOM 711 C CA . ARG A 1 83 ? 4.707 6.523 -19.177 1.00 96.75 83 ARG A CA 1
ATOM 712 C C . ARG A 1 83 ? 3.935 6.823 -20.463 1.00 96.75 83 ARG A C 1
ATOM 714 O O . ARG A 1 83 ? 4.527 7.175 -21.482 1.00 96.75 83 ARG A O 1
ATOM 721 N N . TYR A 1 84 ? 2.615 6.762 -20.372 1.00 97.75 84 TYR A N 1
ATOM 722 C CA . TYR A 1 84 ? 1.737 7.261 -21.421 1.00 97.75 84 TYR A CA 1
ATOM 723 C C . TYR A 1 84 ? 1.673 8.800 -21.377 1.00 97.75 84 TYR A C 1
ATOM 725 O O . TYR A 1 84 ? 2.049 9.410 -20.363 1.00 97.75 84 TYR A O 1
ATOM 733 N N . PRO A 1 85 ? 1.241 9.447 -22.473 1.00 96.81 85 PRO A N 1
ATOM 734 C CA . PRO A 1 85 ? 0.880 10.860 -22.456 1.00 96.81 85 PRO A CA 1
ATOM 735 C C . PRO A 1 85 ? -0.180 11.159 -21.385 1.00 96.81 85 PRO A C 1
ATOM 737 O O . PRO A 1 85 ? -0.952 10.272 -21.019 1.00 96.81 85 PRO A O 1
ATOM 740 N N . VAL A 1 86 ? -0.175 12.397 -20.882 1.00 91.94 86 VAL A N 1
ATOM 741 C CA . VAL A 1 86 ? -1.175 12.902 -19.924 1.00 91.94 86 VAL A CA 1
ATOM 742 C C . VAL A 1 86 ? -2.447 13.350 -20.622 1.00 91.94 86 VAL A C 1
ATOM 744 O O . VAL A 1 86 ? -2.335 13.822 -21.777 1.00 91.94 86 VAL A O 1
#

Secondary structure (DSSP, 8-state):
-------TT--HHHHHTT-EEEE-TTT--EEEESS--SS-GGGSPP--TT-PPPPSS---SHHHHHHHHHHHHHTTTPPP-PPPP-

Foldseek 3Di:
DDDPPPDPPDDVVCVVVQWDWEAAPPPRDIDIDNDDDNHDPVRDDDPCVVPPDDDPDDDPDDVSVVCVVQVVVVVVPDDDDDDDDD

Sequence (86 aa):
MSKIKSTIYWIDLFKERGFNRFKCRRCGRYFWSIEETDICGDCKEYNFIKNTPRTKVDITDMDHLRELYLSFFEERGHTRVNRYPV